Protein AF-W0VE48-F1 (afdb_monomer)

Sequence (117 aa):
MSIAPINPVSGAAAPAGAGKKTDGKSFDAVLQEAVNGPKVPKKSAADELEAYVKMTPAQRMRADILNRLGLTEEQVAQMSPQDQEALEGKIAELTKQQIELQQQQSAARPARINISV

Organism: NCBI:txid1349767

Structure (mmCIF, N/CA/C/O backbone):
data_AF-W0VE48-F1
#
_entry.id   AF-W0VE48-F1
#
loop_
_atom_site.group_PDB
_atom_site.id
_atom_site.type_symbol
_atom_site.label_atom_id
_atom_site.label_alt_id
_atom_site.label_comp_id
_atom_site.label_asym_id
_atom_site.label_entity_id
_atom_site.label_seq_id
_atom_site.pdbx_PDB_ins_code
_atom_site.Cartn_x
_atom_site.Cartn_y
_atom_site.Cartn_z
_atom_site.occupancy
_atom_site.B_iso_or_equiv
_atom_site.auth_seq_id
_atom_site.auth_comp_id
_atom_site.auth_asym_id
_atom_site.auth_atom_id
_atom_site.pdbx_PDB_model_num
ATOM 1 N N . MET A 1 1 ? -45.436 -43.184 -7.085 1.00 55.94 1 MET A N 1
ATOM 2 C CA . MET A 1 1 ? -44.319 -44.133 -7.284 1.00 55.94 1 MET A CA 1
ATOM 3 C C . MET A 1 1 ? -44.571 -44.985 -8.524 1.00 55.94 1 MET A C 1
ATOM 5 O O . MET A 1 1 ? -45.558 -45.707 -8.530 1.00 55.94 1 MET A O 1
ATOM 9 N N . SER A 1 2 ? -43.704 -44.919 -9.541 1.00 54.88 2 SER A N 1
ATOM 10 C CA . SER A 1 2 ? -43.433 -46.031 -10.476 1.00 54.88 2 SER A CA 1
ATOM 11 C C . SER A 1 2 ? -42.198 -45.726 -11.335 1.00 54.88 2 SER A C 1
ATOM 13 O O . SER A 1 2 ? -42.259 -45.036 -12.343 1.00 54.88 2 SER A O 1
ATOM 15 N N . ILE A 1 3 ? -41.066 -46.151 -10.776 1.00 54.34 3 ILE A N 1
ATOM 16 C CA . ILE A 1 3 ? -39.846 -46.732 -11.356 1.00 54.34 3 ILE A CA 1
ATOM 17 C C . ILE A 1 3 ? -39.769 -46.826 -12.897 1.00 54.34 3 ILE A C 1
ATOM 19 O O . ILE A 1 3 ? -40.632 -47.413 -13.545 1.00 54.34 3 ILE A O 1
ATOM 23 N N . ALA A 1 4 ? -38.666 -46.311 -13.451 1.00 62.81 4 ALA A N 1
ATOM 24 C CA . ALA A 1 4 ? -38.277 -46.415 -14.856 1.00 62.81 4 ALA A CA 1
ATOM 25 C C . ALA A 1 4 ? -37.824 -47.839 -15.252 1.00 62.81 4 ALA A C 1
ATOM 27 O O . ALA A 1 4 ? -37.130 -48.487 -14.463 1.00 62.81 4 ALA A O 1
ATOM 28 N N . PRO A 1 5 ? -38.100 -48.303 -16.486 1.00 65.12 5 PRO A N 1
ATOM 29 C CA . PRO A 1 5 ? -37.413 -49.451 -17.061 1.00 65.12 5 PRO A CA 1
ATOM 30 C C . PRO A 1 5 ? -36.105 -49.044 -17.764 1.00 65.12 5 PRO A C 1
ATOM 32 O O . PRO A 1 5 ? -36.080 -48.350 -18.777 1.00 65.12 5 PRO A O 1
ATOM 35 N N . ILE A 1 6 ? -35.018 -49.513 -17.158 1.00 60.25 6 ILE A N 1
ATOM 36 C CA . ILE A 1 6 ? -33.746 -49.971 -17.733 1.00 60.25 6 ILE A CA 1
ATOM 37 C C . ILE A 1 6 ? -33.728 -50.194 -19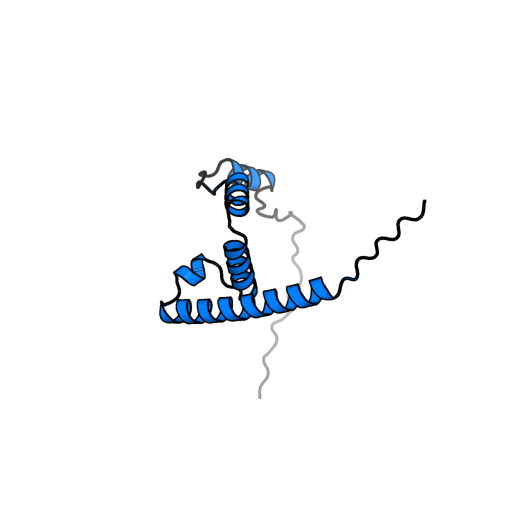.263 1.00 60.25 6 ILE A C 1
ATOM 39 O O . ILE A 1 6 ? -34.420 -51.062 -19.787 1.00 60.25 6 ILE A O 1
ATOM 43 N N . ASN A 1 7 ? -32.854 -49.470 -19.972 1.00 56.56 7 ASN A N 1
ATOM 44 C CA . ASN A 1 7 ? -32.446 -49.819 -21.338 1.00 56.56 7 ASN A CA 1
ATOM 45 C C . ASN A 1 7 ? -31.256 -50.804 -21.308 1.00 56.56 7 ASN A C 1
ATOM 47 O O . ASN A 1 7 ? -30.387 -50.675 -20.442 1.00 56.56 7 ASN A O 1
ATOM 51 N N . PRO A 1 8 ? -31.209 -51.787 -22.227 1.00 58.34 8 PRO A N 1
ATOM 52 C CA . PRO A 1 8 ? -30.288 -52.919 -22.169 1.00 58.34 8 PRO A CA 1
ATOM 53 C C . PRO A 1 8 ? -28.844 -52.572 -22.554 1.00 58.34 8 PRO A C 1
ATOM 55 O O . PRO A 1 8 ? -28.574 -51.766 -23.444 1.00 58.34 8 PRO A O 1
ATOM 58 N N . VAL A 1 9 ? -27.914 -53.265 -21.896 1.00 48.47 9 VAL A N 1
ATOM 59 C CA . VAL A 1 9 ? -26.479 -53.274 -22.188 1.00 48.47 9 VAL A CA 1
ATOM 60 C C . VAL A 1 9 ? -26.226 -53.923 -23.554 1.00 48.47 9 VAL A C 1
ATOM 62 O O . VAL A 1 9 ? -26.337 -55.135 -23.708 1.00 48.47 9 VAL A O 1
ATOM 65 N N . SER A 1 10 ? -25.875 -53.126 -24.564 1.00 46.69 10 SER A N 1
ATOM 66 C CA . SER A 1 10 ? -25.267 -53.647 -25.792 1.00 46.69 10 SER A CA 1
ATOM 67 C C . SER A 1 10 ? -23.758 -53.519 -25.660 1.00 46.69 10 SER A C 1
ATOM 69 O O . SER A 1 10 ? -23.188 -52.440 -25.811 1.00 46.69 10 SER A O 1
ATOM 71 N N . GLY A 1 11 ? -23.119 -54.632 -25.313 1.00 40.53 11 GLY A N 1
ATOM 72 C CA . GLY A 1 11 ? -21.674 -54.765 -25.371 1.00 40.53 11 GLY A CA 1
ATOM 73 C C . GLY A 1 11 ? -21.149 -54.808 -26.808 1.00 40.53 11 GLY A C 1
ATOM 74 O O . GLY A 1 11 ? -21.865 -55.150 -27.745 1.00 40.53 11 GLY A O 1
ATOM 75 N N . ALA A 1 12 ? -19.848 -54.533 -26.901 1.00 44.00 12 ALA A N 1
ATOM 76 C CA . ALA A 1 12 ? -18.922 -54.967 -27.944 1.00 44.00 12 ALA A CA 1
ATOM 77 C C . ALA A 1 12 ? -19.041 -54.332 -29.344 1.00 44.00 12 ALA A C 1
ATOM 79 O O . ALA A 1 12 ? -19.572 -54.922 -30.276 1.00 44.00 12 ALA A O 1
ATOM 80 N N . ALA A 1 13 ? -18.347 -53.204 -29.518 1.00 40.09 13 ALA A N 1
ATOM 81 C CA .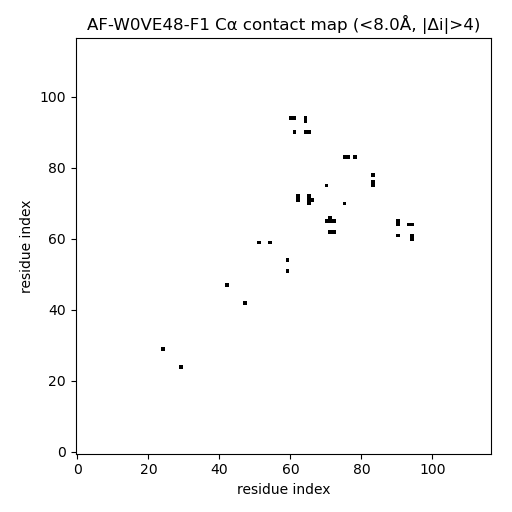 ALA A 1 13 ? -17.448 -53.010 -30.659 1.00 40.09 13 ALA A CA 1
ATOM 82 C C . ALA A 1 13 ? -16.400 -51.944 -30.304 1.00 40.09 13 ALA A C 1
ATOM 84 O O . ALA A 1 13 ? -16.621 -50.745 -30.450 1.00 40.09 13 ALA A O 1
ATOM 85 N N . ALA A 1 14 ? -15.250 -52.391 -29.803 1.00 48.09 14 ALA A N 1
ATOM 86 C CA . ALA A 1 14 ? -14.040 -51.586 -29.831 1.00 48.09 14 ALA A CA 1
ATOM 87 C C . ALA A 1 14 ? -13.535 -51.501 -31.280 1.00 48.09 14 ALA A C 1
ATOM 89 O O . ALA A 1 14 ? -13.424 -52.541 -31.932 1.00 48.09 14 ALA A O 1
ATOM 90 N N . PRO A 1 15 ?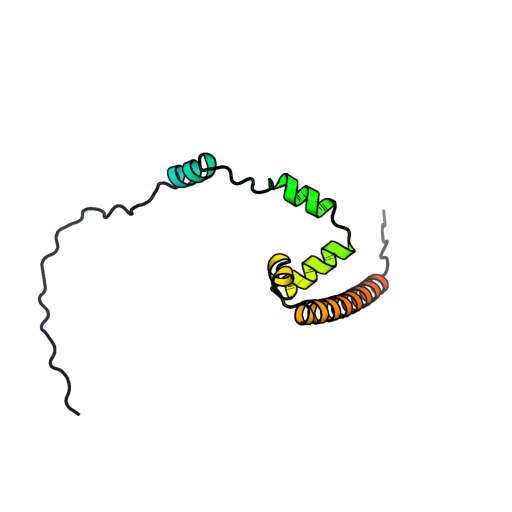 -13.110 -50.326 -31.758 1.00 46.22 15 PRO A N 1
ATOM 91 C CA . PRO A 1 15 ? -11.960 -50.247 -32.627 1.00 46.22 15 PRO A CA 1
ATOM 92 C C . PRO A 1 15 ? -10.738 -49.884 -31.784 1.00 46.22 15 PRO A C 1
ATOM 94 O O . PRO A 1 15 ? -10.743 -48.969 -30.958 1.00 46.22 15 PRO A O 1
ATOM 97 N N . ALA A 1 16 ? -9.702 -50.684 -31.999 1.00 42.62 16 ALA A N 1
ATOM 98 C CA . ALA A 1 16 ? -8.370 -50.527 -31.465 1.00 42.62 16 ALA A CA 1
ATOM 99 C C . ALA A 1 16 ? -7.782 -49.133 -31.746 1.00 42.62 16 ALA A C 1
ATOM 101 O O . ALA A 1 16 ? -8.219 -48.401 -32.633 1.00 42.62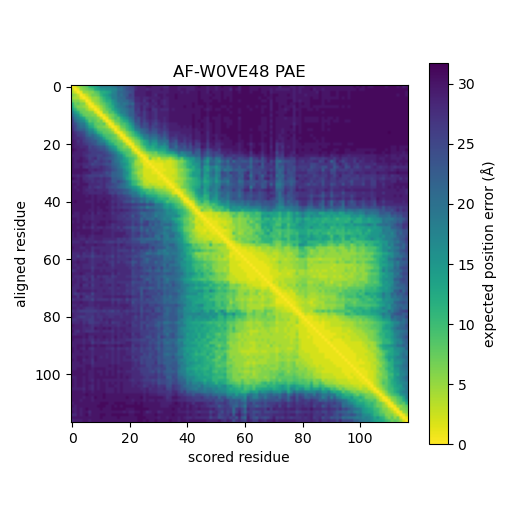 16 ALA A O 1
ATOM 102 N N . GLY A 1 17 ? -6.771 -48.800 -30.945 1.00 45.62 17 GLY A N 1
ATOM 103 C CA . GLY A 1 17 ? -6.146 -47.492 -30.841 1.00 45.62 17 GLY A CA 1
ATOM 104 C C . GLY A 1 17 ? -5.841 -46.782 -32.159 1.00 45.62 17 GLY A C 1
ATOM 105 O O . GLY A 1 17 ? -5.144 -47.289 -33.030 1.00 45.62 17 GLY A O 1
ATOM 106 N N . ALA A 1 18 ? -6.244 -45.519 -32.202 1.00 41.03 18 ALA A N 1
ATOM 107 C CA . ALA A 1 18 ? -5.512 -44.472 -32.887 1.00 41.03 18 ALA A CA 1
ATOM 108 C C . ALA A 1 18 ? -5.476 -43.290 -31.917 1.00 41.03 18 ALA A C 1
ATOM 110 O O . ALA A 1 18 ? -6.520 -42.758 -31.540 1.00 41.03 18 ALA A O 1
ATOM 111 N N . GLY A 1 19 ? -4.277 -42.956 -31.434 1.00 45.19 19 GLY A N 1
ATOM 112 C CA . GLY A 1 19 ? -4.059 -41.891 -30.464 1.00 45.19 19 GLY A CA 1
ATOM 113 C C . GLY A 1 19 ? -4.754 -40.610 -30.907 1.00 45.19 19 GLY A C 1
ATOM 114 O O . GLY A 1 19 ? -4.392 -40.014 -31.923 1.00 45.19 19 GLY A O 1
ATOM 115 N N . LYS A 1 20 ? -5.758 -40.196 -30.130 1.00 40.47 20 LYS A N 1
ATOM 116 C CA . LYS A 1 20 ? -6.359 -38.875 -30.233 1.00 40.47 20 LYS A CA 1
ATOM 117 C C . LYS A 1 20 ? -5.270 -37.897 -29.814 1.00 40.47 20 LYS A C 1
ATOM 119 O O . LYS A 1 20 ? -5.046 -37.688 -28.624 1.00 40.47 20 LYS A O 1
ATOM 124 N N . LYS A 1 21 ? -4.517 -37.403 -30.802 1.00 46.62 21 LYS A N 1
ATOM 125 C CA . LYS A 1 21 ? -3.581 -36.299 -30.627 1.00 46.62 21 LYS A CA 1
ATOM 126 C C . LYS A 1 21 ? -4.395 -35.208 -29.960 1.00 46.62 21 LYS A C 1
ATOM 128 O O . LYS A 1 21 ? -5.389 -34.751 -30.516 1.00 46.62 21 LYS A O 1
ATOM 133 N N . THR A 1 22 ? -4.022 -34.886 -28.732 1.00 49.97 22 THR A N 1
ATOM 134 C CA . THR A 1 22 ? -4.389 -33.621 -28.131 1.00 49.97 22 THR A CA 1
ATOM 135 C C . THR A 1 22 ? -4.123 -32.562 -29.192 1.00 49.97 22 THR A C 1
ATOM 137 O O . THR A 1 22 ? -3.058 -32.575 -29.816 1.00 49.97 22 THR A O 1
ATOM 140 N N . ASP A 1 23 ? -5.097 -31.694 -29.451 1.00 53.03 23 ASP A N 1
ATOM 141 C CA . ASP A 1 23 ? -4.940 -30.459 -30.220 1.00 53.03 23 ASP A CA 1
ATOM 142 C C . ASP A 1 23 ? -3.990 -29.516 -29.457 1.00 53.03 23 ASP A C 1
ATOM 144 O O . ASP A 1 23 ? -4.326 -28.415 -29.031 1.00 53.03 23 ASP A O 1
ATOM 148 N N . GLY A 1 24 ? -2.789 -30.014 -29.180 1.00 55.38 24 GLY A N 1
ATOM 149 C CA . GLY A 1 24 ? -1.708 -29.336 -28.526 1.00 55.38 24 GLY A CA 1
ATOM 150 C C . GLY A 1 24 ? -1.049 -28.493 -29.586 1.00 55.38 24 GLY A C 1
ATOM 151 O O . GLY A 1 24 ? -0.205 -28.983 -30.337 1.00 55.38 24 GLY A O 1
ATOM 152 N N . LYS A 1 25 ? -1.385 -27.199 -29.602 1.00 64.75 25 LYS A N 1
ATOM 153 C CA . LYS A 1 25 ? -0.337 -26.228 -29.910 1.00 64.75 25 LYS A CA 1
ATOM 154 C C . LYS A 1 25 ? 0.866 -26.653 -29.069 1.00 64.75 25 LYS A C 1
ATOM 156 O O . LYS A 1 25 ? 0.759 -26.735 -27.844 1.00 64.75 25 LYS A O 1
ATOM 161 N N . SER A 1 26 ? 1.959 -27.027 -29.730 1.00 74.00 26 SER A N 1
ATOM 162 C CA . SER A 1 26 ? 3.203 -27.325 -29.036 1.00 74.00 26 SER A CA 1
ATOM 163 C C . SER A 1 26 ? 3.526 -26.131 -28.144 1.00 74.00 26 SER A C 1
ATOM 165 O O . SER A 1 26 ? 3.260 -24.989 -28.520 1.00 74.00 26 SER A O 1
ATOM 167 N N . PHE A 1 27 ? 4.057 -26.382 -26.948 1.00 78.81 27 PHE A N 1
ATOM 168 C CA . PHE A 1 27 ? 4.493 -25.303 -26.059 1.00 78.81 27 PHE A CA 1
ATOM 169 C C . PHE A 1 27 ? 5.393 -24.307 -26.810 1.00 78.81 27 PHE A C 1
ATOM 171 O O . PHE A 1 27 ? 5.240 -23.102 -26.646 1.00 78.81 27 PHE A O 1
ATOM 178 N N . ASP A 1 28 ? 6.214 -24.822 -27.731 1.00 79.31 28 ASP A N 1
ATOM 179 C CA . ASP A 1 28 ? 6.987 -24.048 -28.702 1.00 79.31 28 ASP A CA 1
ATOM 180 C C . ASP A 1 28 ? 6.123 -23.100 -29.547 1.00 79.31 28 ASP A C 1
ATOM 182 O O . ASP A 1 28 ? 6.381 -21.904 -29.571 1.00 79.31 28 ASP A O 1
ATOM 186 N N . ALA A 1 29 ? 5.039 -23.584 -30.161 1.00 79.81 29 ALA A N 1
ATOM 187 C CA . ALA A 1 29 ? 4.127 -22.745 -30.937 1.00 79.81 29 ALA A CA 1
ATOM 188 C C . ALA A 1 29 ? 3.429 -21.679 -30.075 1.00 79.81 29 ALA A C 1
ATOM 190 O O . ALA A 1 29 ? 3.250 -20.553 -30.528 1.00 79.81 29 ALA A O 1
ATOM 191 N N . VAL A 1 30 ? 3.072 -21.996 -28.824 1.00 78.50 30 VAL A N 1
ATOM 192 C CA . VAL A 1 30 ? 2.475 -21.017 -27.893 1.00 78.50 30 VAL A CA 1
ATOM 193 C C . VAL A 1 30 ? 3.493 -19.953 -27.482 1.00 78.50 30 VAL A C 1
ATOM 195 O O . VAL A 1 30 ? 3.168 -18.767 -27.434 1.00 78.50 30 VAL A O 1
ATOM 198 N N . LEU A 1 31 ? 4.734 -20.356 -27.213 1.00 83.12 31 LEU A N 1
ATOM 199 C CA . LEU A 1 31 ? 5.808 -19.439 -26.849 1.00 83.12 31 LEU A CA 1
ATOM 200 C C . LEU A 1 31 ? 6.180 -18.538 -28.033 1.00 83.12 31 LEU A C 1
ATOM 202 O O . LEU A 1 31 ? 6.401 -17.341 -27.867 1.00 83.12 31 LEU A O 1
ATOM 206 N N . GLN A 1 32 ? 6.179 -19.095 -29.241 1.00 78.81 32 GLN A N 1
ATOM 207 C CA . GLN A 1 32 ? 6.497 -18.375 -30.466 1.00 78.81 32 GLN A CA 1
ATOM 208 C C . GLN A 1 32 ? 5.377 -17.413 -30.884 1.00 78.81 32 GLN A C 1
ATOM 210 O O . GLN A 1 32 ? 5.674 -16.329 -31.377 1.00 78.81 32 GLN A O 1
ATOM 215 N N . GLU A 1 33 ? 4.111 -17.736 -30.612 1.00 75.88 33 GLU A N 1
ATOM 216 C CA . GLU A 1 33 ? 2.974 -16.810 -30.729 1.00 75.88 33 GLU A CA 1
ATOM 217 C C . GLU A 1 33 ? 3.068 -15.676 -29.690 1.00 75.88 33 GLU A C 1
ATOM 219 O O . GLU A 1 33 ? 2.841 -14.517 -30.018 1.00 75.88 33 GLU A O 1
ATOM 224 N N . ALA A 1 34 ? 3.479 -15.964 -28.450 1.00 71.94 34 ALA A N 1
ATOM 225 C CA . ALA A 1 34 ? 3.672 -14.939 -27.419 1.00 71.94 34 ALA A CA 1
ATOM 226 C C . ALA A 1 34 ? 4.852 -13.992 -27.717 1.00 71.94 34 ALA A C 1
ATOM 228 O O . ALA A 1 34 ? 4.825 -12.828 -27.317 1.00 71.94 34 ALA A O 1
ATOM 229 N N . VAL A 1 35 ? 5.876 -14.478 -28.427 1.00 71.25 35 VAL A N 1
ATOM 230 C CA . VAL A 1 35 ? 7.052 -13.696 -28.845 1.00 71.25 35 VAL A CA 1
ATOM 231 C C . VAL A 1 35 ? 6.807 -12.911 -30.143 1.00 71.25 35 VAL A C 1
ATOM 233 O O . VAL A 1 35 ? 7.326 -11.802 -30.277 1.00 71.25 35 VAL A O 1
ATOM 236 N N . ASN A 1 36 ? 6.027 -13.456 -31.085 1.00 73.50 36 ASN A N 1
ATOM 237 C CA . ASN A 1 36 ? 5.786 -12.853 -32.406 1.00 73.50 36 ASN A CA 1
ATOM 238 C C . ASN A 1 36 ? 4.418 -12.167 -32.558 1.00 73.50 36 ASN A C 1
ATOM 240 O O . ASN A 1 36 ? 4.200 -11.462 -33.543 1.00 73.50 36 ASN A O 1
ATOM 244 N N . GLY A 1 37 ? 3.496 -12.365 -31.616 1.00 68.25 37 GLY A N 1
ATOM 245 C CA . GLY A 1 37 ? 2.208 -11.678 -31.575 1.00 68.25 37 GLY A CA 1
ATOM 246 C C . GLY A 1 37 ? 2.374 -10.165 -31.390 1.00 68.25 37 GLY A C 1
ATOM 247 O O . GLY A 1 37 ? 3.452 -9.699 -31.004 1.00 68.25 37 GLY A O 1
ATOM 248 N N . PRO A 1 38 ? 1.328 -9.363 -31.670 1.00 57.53 38 PRO A N 1
ATOM 249 C CA . PRO A 1 38 ? 1.404 -7.913 -31.565 1.00 57.53 38 PRO A CA 1
ATOM 250 C C . PRO A 1 38 ? 1.922 -7.530 -30.180 1.00 57.53 38 PRO A C 1
ATOM 252 O O . PRO A 1 38 ? 1.308 -7.851 -29.159 1.00 57.53 38 PRO A O 1
ATOM 255 N N . LYS A 1 39 ? 3.075 -6.850 -30.159 1.00 59.34 39 LYS A N 1
ATOM 256 C CA . LYS A 1 39 ? 3.653 -6.251 -28.959 1.00 59.34 39 LYS A CA 1
ATOM 257 C C . LYS A 1 39 ? 2.714 -5.140 -28.503 1.00 59.34 39 LYS A C 1
ATOM 259 O O . LYS A 1 39 ? 2.938 -3.969 -28.786 1.00 59.34 39 LYS A O 1
ATOM 264 N N . VAL A 1 40 ? 1.639 -5.505 -27.809 1.00 58.22 40 VAL A N 1
ATOM 265 C CA . VAL A 1 40 ? 0.990 -4.584 -26.881 1.00 58.22 40 VAL A CA 1
ATOM 266 C C . VAL A 1 40 ? 2.132 -4.096 -25.993 1.00 58.22 40 VAL A C 1
ATOM 268 O O . VAL A 1 40 ? 2.842 -4.959 -25.465 1.00 58.22 40 VAL A O 1
ATOM 271 N N . PRO A 1 41 ? 2.388 -2.782 -25.877 1.00 56.06 41 PRO A N 1
ATOM 272 C CA . PRO A 1 41 ? 3.434 -2.259 -25.013 1.00 56.06 41 PRO A CA 1
ATOM 273 C C . PRO A 1 41 ? 3.016 -2.503 -23.561 1.00 56.06 41 PRO A C 1
ATOM 275 O O . PRO A 1 41 ? 2.580 -1.609 -22.844 1.00 56.06 41 PRO A O 1
ATOM 278 N N . LYS A 1 42 ? 3.102 -3.762 -23.133 1.00 59.19 42 LYS A N 1
ATOM 279 C CA . LYS A 1 42 ? 3.206 -4.136 -21.739 1.00 59.19 42 LYS A CA 1
ATOM 280 C C . LYS A 1 42 ? 4.500 -3.474 -21.308 1.00 59.19 42 LYS A C 1
ATOM 282 O O . LYS A 1 42 ? 5.552 -3.808 -21.856 1.00 59.19 42 LYS A O 1
ATOM 287 N N . LYS A 1 43 ? 4.389 -2.470 -20.435 1.00 62.91 43 LYS A N 1
ATOM 288 C CA . LYS A 1 43 ? 5.524 -1.915 -19.687 1.00 62.91 43 LYS A CA 1
ATOM 289 C C . LYS A 1 43 ? 6.453 -3.085 -19.371 1.00 62.91 43 LYS A C 1
ATOM 291 O O . LYS A 1 43 ? 5.984 -4.112 -18.882 1.00 62.91 43 LYS A O 1
ATOM 296 N N . SER A 1 44 ? 7.713 -3.008 -19.791 1.00 74.50 44 SER A N 1
ATOM 297 C CA . SER A 1 44 ? 8.626 -4.131 -19.585 1.00 74.50 44 SER A CA 1
ATOM 298 C C . SER A 1 44 ? 8.701 -4.420 -18.088 1.00 74.50 44 SER A C 1
ATOM 300 O O . SER A 1 44 ? 8.521 -3.515 -17.279 1.00 74.50 44 SER A O 1
ATOM 302 N N . ALA A 1 45 ? 9.034 -5.648 -17.687 1.00 71.81 45 ALA A N 1
ATOM 303 C CA . ALA A 1 45 ? 9.262 -5.947 -16.268 1.00 71.81 45 ALA A CA 1
ATOM 304 C C . ALA A 1 45 ? 10.271 -4.966 -15.623 1.00 71.81 45 ALA A C 1
ATOM 306 O O . ALA A 1 45 ? 10.166 -4.638 -14.446 1.00 71.81 45 ALA A O 1
ATOM 307 N N . ALA A 1 46 ? 11.209 -4.442 -16.422 1.00 73.69 46 ALA A N 1
ATOM 308 C CA . ALA A 1 46 ? 12.108 -3.358 -16.036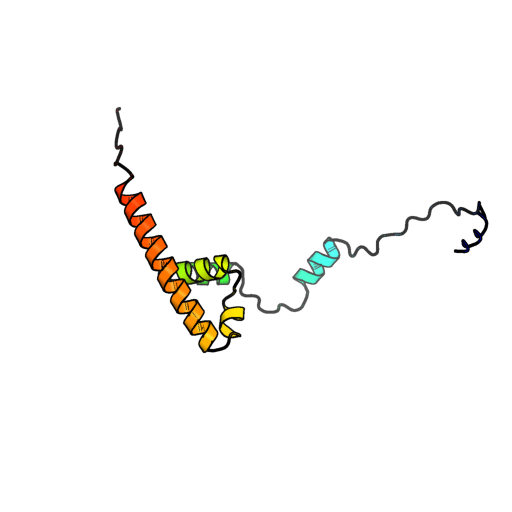 1.00 73.69 46 ALA A CA 1
ATOM 309 C C . ALA A 1 46 ? 11.385 -2.029 -15.726 1.00 73.69 46 ALA A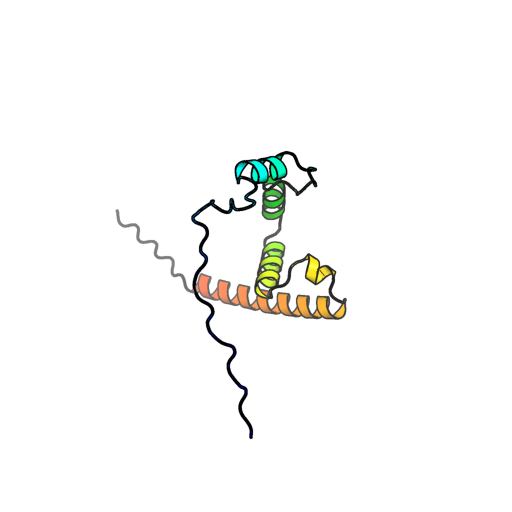 C 1
ATOM 311 O O . ALA A 1 46 ? 11.730 -1.377 -14.746 1.00 73.69 46 ALA A O 1
ATOM 312 N N . ASP A 1 47 ? 10.370 -1.646 -16.506 1.00 76.06 47 ASP A N 1
ATOM 313 C CA . ASP A 1 47 ? 9.563 -0.437 -16.288 1.00 76.06 47 ASP A CA 1
ATOM 314 C C . ASP A 1 47 ? 8.682 -0.557 -15.037 1.00 76.06 47 ASP A C 1
ATOM 316 O O . ASP A 1 47 ? 8.531 0.403 -14.282 1.00 76.06 47 ASP A O 1
ATOM 320 N N . GLU A 1 48 ? 8.106 -1.736 -14.789 1.00 70.94 48 GLU A N 1
ATOM 321 C CA . GLU A 1 48 ? 7.320 -2.003 -13.575 1.00 70.94 48 GLU A CA 1
ATOM 322 C C . GLU A 1 48 ? 8.198 -1.946 -12.320 1.00 70.94 48 GLU A C 1
ATOM 324 O O . GLU A 1 48 ? 7.812 -1.371 -11.299 1.00 70.94 48 GLU A O 1
ATOM 329 N N . LEU A 1 49 ? 9.417 -2.481 -12.412 1.00 75.06 49 LEU A N 1
ATOM 330 C CA . LEU A 1 49 ? 10.390 -2.450 -11.328 1.00 75.06 49 LEU A CA 1
ATOM 331 C C . LEU A 1 49 ? 10.914 -1.027 -11.091 1.00 75.06 49 LEU A C 1
ATOM 333 O O . LEU A 1 49 ? 11.017 -0.596 -9.944 1.00 75.06 49 LEU A O 1
ATOM 337 N N . GLU A 1 50 ? 11.175 -0.259 -12.150 1.00 80.00 50 GLU A N 1
ATOM 338 C CA . GLU A 1 50 ? 11.552 1.152 -12.045 1.00 80.00 50 GLU A CA 1
ATOM 339 C C . GLU A 1 50 ? 10.439 1.989 -11.399 1.00 80.00 50 GLU A C 1
ATOM 341 O O . GLU A 1 50 ? 10.707 2.792 -10.501 1.00 80.00 50 GLU A O 1
ATOM 346 N N . ALA A 1 51 ? 9.184 1.772 -11.799 1.00 76.94 51 ALA A N 1
ATOM 347 C CA . ALA A 1 51 ? 8.031 2.415 -11.182 1.00 76.94 51 ALA A CA 1
ATOM 348 C C . ALA A 1 51 ? 7.939 2.073 -9.688 1.00 76.94 51 ALA A C 1
ATOM 350 O O . ALA A 1 51 ? 7.780 2.973 -8.865 1.00 76.94 51 ALA A O 1
ATOM 351 N N . TYR A 1 52 ? 8.128 0.804 -9.320 1.00 68.12 52 TYR A N 1
ATOM 352 C CA . TYR A 1 52 ? 8.115 0.360 -7.926 1.00 68.12 52 TYR A CA 1
ATOM 353 C C . TYR A 1 52 ? 9.256 0.960 -7.088 1.00 68.12 52 TYR A C 1
ATOM 355 O O . TYR A 1 52 ? 9.057 1.339 -5.933 1.00 68.12 52 TYR A O 1
ATOM 363 N N . VAL A 1 53 ? 10.457 1.102 -7.658 1.00 77.62 53 VAL A N 1
ATOM 364 C CA . VAL A 1 53 ? 11.593 1.752 -6.980 1.00 77.62 53 VAL A CA 1
ATOM 365 C C . VAL A 1 53 ? 11.327 3.243 -6.771 1.00 77.62 53 VAL A C 1
ATOM 367 O O . VAL A 1 53 ? 11.659 3.774 -5.709 1.00 77.62 53 VAL A O 1
ATOM 370 N N . LYS A 1 54 ? 10.690 3.903 -7.744 1.00 80.06 54 LYS A N 1
ATOM 371 C CA . LYS A 1 54 ? 10.301 5.319 -7.676 1.00 80.06 54 LYS A CA 1
ATOM 372 C C . LYS A 1 54 ? 9.118 5.582 -6.738 1.00 80.06 54 LYS A C 1
ATOM 374 O O . LYS A 1 54 ? 8.944 6.721 -6.310 1.00 80.06 54 LYS A O 1
ATOM 379 N N . MET A 1 55 ? 8.325 4.565 -6.387 1.00 78.44 55 MET A N 1
ATOM 380 C CA . MET A 1 55 ? 7.232 4.719 -5.426 1.00 78.44 55 MET A CA 1
ATOM 381 C C . MET A 1 55 ? 7.762 5.096 -4.043 1.00 78.44 55 MET A C 1
ATOM 383 O O . MET A 1 55 ? 8.644 4.435 -3.473 1.00 78.44 55 MET A O 1
ATOM 387 N N . THR A 1 56 ? 7.155 6.137 -3.472 1.00 82.88 56 THR A N 1
ATOM 388 C CA . THR A 1 56 ? 7.439 6.551 -2.097 1.00 82.88 56 THR A CA 1
ATOM 389 C C . THR A 1 56 ? 7.032 5.446 -1.112 1.00 82.88 56 THR A C 1
ATOM 391 O O . THR A 1 56 ? 6.136 4.649 -1.411 1.00 82.88 56 THR A O 1
ATOM 394 N N . PRO A 1 57 ? 7.645 5.383 0.083 1.00 78.62 57 PRO A N 1
ATOM 395 C CA . PRO A 1 57 ? 7.252 4.419 1.112 1.00 78.62 57 PRO A CA 1
ATOM 396 C C . PRO A 1 57 ? 5.751 4.470 1.433 1.00 78.62 57 PRO A C 1
ATOM 398 O O . PRO A 1 57 ? 5.112 3.430 1.561 1.00 78.62 57 PRO A O 1
ATOM 401 N N . ALA A 1 58 ? 5.171 5.675 1.470 1.00 77.00 58 ALA A N 1
ATOM 402 C CA . ALA A 1 58 ? 3.739 5.869 1.690 1.00 77.00 58 ALA A CA 1
ATOM 403 C C . ALA A 1 58 ? 2.886 5.265 0.561 1.00 77.00 58 ALA A C 1
ATOM 405 O O . ALA A 1 58 ? 1.870 4.621 0.817 1.00 77.00 58 ALA A O 1
ATOM 406 N N . GLN A 1 59 ? 3.319 5.423 -0.689 1.00 81.38 59 GLN A N 1
ATOM 407 C CA . GLN A 1 59 ? 2.611 4.893 -1.852 1.00 81.38 59 GLN A CA 1
ATOM 408 C C . GLN A 1 59 ? 2.654 3.359 -1.898 1.00 81.38 59 GLN A C 1
ATOM 410 O O . GLN A 1 59 ? 1.646 2.732 -2.219 1.00 81.38 59 GLN A O 1
ATOM 415 N N . ARG A 1 60 ? 3.771 2.747 -1.480 1.00 83.56 60 ARG A N 1
ATOM 416 C CA . ARG A 1 60 ? 3.863 1.287 -1.313 1.00 83.56 60 ARG A CA 1
ATOM 417 C C . ARG A 1 60 ? 2.950 0.779 -0.207 1.00 83.56 60 ARG A C 1
ATOM 419 O O . ARG A 1 60 ? 2.199 -0.155 -0.446 1.00 83.56 60 ARG A O 1
ATOM 426 N N . MET A 1 61 ? 2.933 1.438 0.955 1.00 82.69 61 MET A N 1
ATOM 427 C CA . MET A 1 61 ? 2.018 1.068 2.043 1.00 82.69 61 MET A CA 1
ATOM 428 C C . MET A 1 61 ? 0.553 1.129 1.604 1.00 82.69 61 MET A C 1
ATOM 430 O O . MET A 1 61 ? -0.215 0.220 1.912 1.00 82.69 61 MET A O 1
ATOM 434 N N . ARG A 1 62 ? 0.1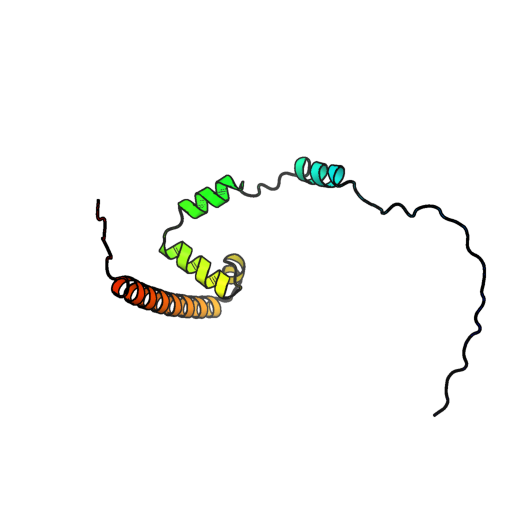69 2.159 0.841 1.00 82.31 62 ARG A N 1
ATOM 435 C CA . ARG A 1 62 ? -1.171 2.254 0.250 1.00 82.31 62 ARG A CA 1
ATOM 436 C C . ARG A 1 62 ? -1.457 1.060 -0.663 1.00 82.31 62 ARG A C 1
ATOM 438 O O . ARG A 1 62 ? -2.486 0.414 -0.495 1.00 82.31 62 ARG A O 1
ATOM 445 N N . ALA A 1 63 ? -0.547 0.744 -1.584 1.00 84.12 63 ALA A N 1
ATOM 446 C CA . ALA A 1 63 ? -0.692 -0.386 -2.500 1.00 84.12 63 ALA A CA 1
ATOM 447 C C . ALA A 1 63 ? -0.764 -1.739 -1.766 1.00 84.12 63 ALA A C 1
ATOM 449 O O . ALA A 1 63 ? -1.581 -2.586 -2.117 1.00 84.12 63 ALA A O 1
ATOM 450 N N . ASP A 1 64 ? 0.032 -1.942 -0.717 1.00 85.06 64 ASP A N 1
ATOM 451 C CA . ASP A 1 64 ? -0.015 -3.144 0.121 1.00 85.06 64 ASP A CA 1
ATOM 452 C C . ASP A 1 64 ? -1.352 -3.276 0.857 1.00 85.06 64 ASP A C 1
ATOM 454 O O . ASP A 1 64 ? -1.926 -4.364 0.917 1.00 85.06 64 ASP A O 1
ATOM 458 N N . ILE A 1 65 ? -1.878 -2.177 1.407 1.00 85.44 65 ILE A N 1
ATOM 459 C CA . ILE A 1 65 ? -3.183 -2.179 2.077 1.00 85.44 65 ILE A CA 1
ATOM 460 C C . ILE A 1 65 ? -4.298 -2.483 1.073 1.00 85.44 65 ILE A C 1
ATOM 462 O O . ILE A 1 65 ? -5.160 -3.309 1.366 1.00 85.44 65 ILE A O 1
ATOM 466 N N . LEU A 1 66 ? -4.261 -1.887 -0.120 1.00 86.56 66 LEU A N 1
ATOM 467 C CA . LEU A 1 66 ? -5.208 -2.189 -1.198 1.00 86.56 66 LEU A CA 1
ATOM 468 C C . LEU A 1 66 ? -5.170 -3.671 -1.588 1.00 86.56 66 LEU A C 1
ATOM 470 O O . LEU A 1 66 ? -6.213 -4.326 -1.599 1.00 86.56 66 LEU A O 1
ATOM 474 N N . ASN A 1 67 ? -3.972 -4.231 -1.779 1.00 86.69 67 ASN A N 1
ATOM 475 C CA . ASN A 1 67 ? -3.796 -5.654 -2.066 1.00 86.69 67 ASN A CA 1
ATOM 476 C C . ASN A 1 67 ? -4.344 -6.548 -0.943 1.00 86.69 67 ASN A C 1
ATOM 478 O O . ASN A 1 67 ? -5.007 -7.545 -1.221 1.00 86.69 67 ASN A O 1
ATOM 482 N N . ARG A 1 68 ? -4.136 -6.186 0.331 1.00 84.06 68 ARG A N 1
ATOM 483 C CA . ARG A 1 68 ? -4.709 -6.913 1.483 1.00 84.06 68 ARG A CA 1
ATOM 484 C C . ARG A 1 68 ? -6.235 -6.866 1.520 1.00 84.06 68 ARG A C 1
ATOM 486 O O . ARG A 1 68 ? -6.852 -7.788 2.043 1.00 84.06 68 ARG A O 1
ATOM 493 N N . LEU A 1 69 ? -6.836 -5.808 0.982 1.00 83.81 69 LEU A N 1
ATOM 494 C CA . LEU A 1 69 ? -8.285 -5.674 0.828 1.00 83.81 69 LEU A CA 1
ATOM 495 C C . LEU A 1 69 ? -8.817 -6.380 -0.432 1.00 83.81 69 LEU A C 1
ATOM 497 O O . LEU A 1 69 ? -10.027 -6.407 -0.632 1.00 83.81 69 LEU A O 1
ATOM 501 N N . GLY A 1 70 ? -7.941 -6.967 -1.257 1.00 85.50 70 GLY A N 1
ATOM 502 C CA . GLY A 1 70 ? -8.306 -7.627 -2.513 1.00 85.50 70 GLY A CA 1
ATOM 503 C C . GLY A 1 70 ? -8.648 -6.656 -3.645 1.00 85.50 70 GLY A C 1
ATOM 504 O O . GLY A 1 70 ? -9.255 -7.063 -4.632 1.00 85.50 70 GLY A O 1
ATOM 505 N N . LEU A 1 71 ? -8.273 -5.383 -3.503 1.00 85.19 71 LEU A N 1
ATOM 506 C CA . LEU A 1 71 ? -8.558 -4.313 -4.454 1.00 85.19 71 LEU A CA 1
ATOM 507 C C . LEU A 1 71 ? -7.280 -3.935 -5.208 1.00 85.19 71 LEU A C 1
ATOM 509 O O . LEU A 1 71 ? -6.206 -3.816 -4.621 1.00 85.19 71 LEU A O 1
ATOM 513 N N . THR A 1 72 ? -7.401 -3.706 -6.512 1.00 84.81 72 THR A N 1
ATOM 514 C CA . THR A 1 72 ? -6.323 -3.145 -7.341 1.00 84.81 72 THR A CA 1
ATOM 515 C C . THR A 1 72 ? -6.540 -1.648 -7.550 1.00 84.81 72 THR A C 1
ATOM 517 O O . THR A 1 72 ? -7.669 -1.174 -7.445 1.00 84.81 72 THR A O 1
ATOM 520 N N . GLU A 1 73 ? -5.491 -0.886 -7.883 1.00 78.88 73 GLU A N 1
ATOM 521 C CA . GLU A 1 73 ? -5.639 0.554 -8.175 1.00 78.88 73 GLU A CA 1
ATOM 522 C C . GLU A 1 73 ? -6.670 0.827 -9.279 1.00 78.88 73 GLU A C 1
ATOM 524 O O . GLU A 1 73 ? -7.410 1.805 -9.200 1.00 78.88 73 GLU A O 1
ATOM 529 N N . GLU A 1 74 ? -6.779 -0.068 -10.263 1.00 80.50 74 GLU A N 1
ATOM 530 C CA . GLU A 1 74 ? -7.804 0.016 -11.306 1.00 80.50 74 GLU A CA 1
ATOM 531 C C . GLU A 1 74 ? -9.216 -0.163 -10.741 1.00 80.50 74 GLU A C 1
ATOM 533 O O . GLU A 1 74 ? -10.108 0.611 -11.077 1.00 80.50 74 GLU A O 1
ATOM 538 N N . GLN A 1 75 ? -9.420 -1.119 -9.829 1.00 80.19 75 GLN A N 1
ATOM 539 C CA . GLN A 1 75 ? -10.715 -1.298 -9.169 1.00 80.19 75 GLN A CA 1
ATOM 540 C C . GLN A 1 75 ? -11.076 -0.088 -8.307 1.00 80.19 75 GLN A C 1
ATOM 542 O O . GLN A 1 75 ? -12.219 0.351 -8.338 1.00 80.19 75 GLN A O 1
ATOM 547 N N . VAL A 1 76 ? -10.108 0.504 -7.600 1.00 80.06 76 VAL A N 1
ATOM 548 C CA . VAL A 1 76 ? -10.331 1.740 -6.832 1.00 80.06 76 VAL A CA 1
ATOM 549 C C . VAL A 1 76 ? -10.711 2.897 -7.751 1.00 80.06 76 VAL A C 1
ATOM 551 O O . VAL A 1 76 ? -11.635 3.645 -7.446 1.00 80.06 76 VAL A O 1
ATOM 554 N N . ALA A 1 77 ? -10.052 3.031 -8.901 1.00 81.31 77 ALA A N 1
ATOM 555 C CA . ALA A 1 77 ? -10.391 4.055 -9.886 1.00 81.31 77 ALA A CA 1
ATOM 556 C C . ALA A 1 77 ? -11.792 3.856 -10.493 1.00 81.31 77 ALA A C 1
ATOM 558 O O . ALA A 1 77 ? -12.434 4.829 -10.880 1.00 81.31 77 ALA A O 1
ATOM 559 N N . GLN A 1 78 ? -12.273 2.611 -10.555 1.00 84.25 78 GLN A N 1
ATOM 560 C CA . GLN A 1 78 ? -13.617 2.259 -11.021 1.00 84.25 78 GLN A CA 1
ATOM 561 C C . GLN A 1 78 ? -14.701 2.366 -9.935 1.00 84.25 78 GLN A C 1
ATOM 563 O O . GLN A 1 78 ? -15.886 2.276 -10.258 1.00 84.25 78 GLN A O 1
ATOM 568 N N . MET A 1 79 ? -14.327 2.549 -8.666 1.00 81.06 79 MET A N 1
ATOM 569 C CA . MET A 1 79 ? -15.271 2.738 -7.564 1.00 81.06 79 MET A CA 1
ATOM 570 C C . MET A 1 79 ? -15.922 4.127 -7.589 1.00 81.06 79 MET A C 1
ATOM 572 O O . MET A 1 79 ? -15.365 5.092 -8.114 1.00 81.06 79 MET A O 1
ATOM 576 N N . SER A 1 80 ? -17.106 4.234 -6.978 1.00 87.00 80 SER A N 1
ATOM 577 C CA . SER A 1 80 ? -17.778 5.523 -6.783 1.00 87.00 80 SER A CA 1
ATOM 578 C C . SER A 1 80 ? -16.973 6.411 -5.823 1.00 87.00 80 SER A C 1
ATOM 580 O O . SER A 1 80 ? -16.297 5.886 -4.938 1.00 87.00 80 SER A O 1
ATOM 582 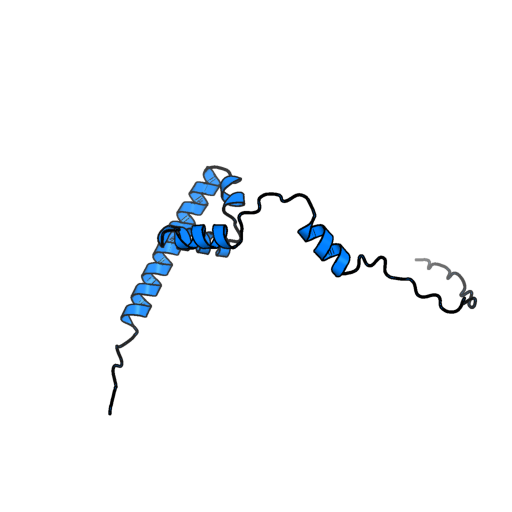N N . PRO A 1 81 ? -17.069 7.750 -5.916 1.00 83.56 81 PRO A N 1
ATOM 583 C CA . PRO A 1 81 ? -16.308 8.663 -5.054 1.00 83.56 81 PRO A CA 1
ATOM 584 C C . PRO A 1 81 ? -16.542 8.416 -3.554 1.00 83.56 81 PRO A C 1
ATOM 586 O O . PRO A 1 81 ? -15.609 8.488 -2.761 1.00 83.56 81 PRO A O 1
ATOM 589 N N . GLN A 1 82 ? -17.759 8.016 -3.173 1.00 85.88 82 GLN A N 1
ATOM 590 C CA . GLN A 1 82 ? -18.080 7.637 -1.796 1.00 85.88 82 GLN A CA 1
ATOM 591 C C . GLN A 1 82 ? -17.318 6.381 -1.327 1.00 85.88 82 GLN A C 1
ATOM 593 O O . GLN A 1 82 ? -16.859 6.316 -0.187 1.00 85.88 82 GLN A O 1
ATOM 598 N N . ASP A 1 83 ? -17.165 5.385 -2.201 1.00 83.38 83 ASP A N 1
ATOM 599 C CA . ASP A 1 83 ? -16.429 4.156 -1.891 1.00 83.38 83 ASP A CA 1
ATOM 600 C C . ASP A 1 83 ? -14.918 4.412 -1.847 1.00 83.38 83 ASP A C 1
ATOM 602 O O . ASP A 1 83 ? -14.215 3.821 -1.027 1.00 83.38 83 ASP A O 1
ATOM 606 N N . GLN A 1 84 ? -14.420 5.330 -2.684 1.00 81.50 84 GLN A N 1
ATOM 607 C CA . GLN A 1 84 ? -13.034 5.792 -2.635 1.00 81.50 84 GLN A CA 1
ATOM 608 C C . GLN A 1 84 ? -12.732 6.477 -1.297 1.00 81.50 84 GLN A C 1
ATOM 610 O O . GLN A 1 84 ? -11.760 6.102 -0.647 1.00 81.50 84 GLN A O 1
ATOM 615 N N . GLU A 1 85 ? -13.582 7.395 -0.824 1.00 85.62 85 GLU A N 1
ATOM 616 C CA . GLU A 1 85 ? -13.419 8.022 0.499 1.00 85.62 85 GLU A CA 1
ATOM 617 C C . GLU A 1 85 ? -13.440 6.996 1.639 1.00 85.62 85 GLU A C 1
ATOM 619 O O . GLU A 1 85 ? -12.586 7.029 2.530 1.00 85.62 85 GLU A O 1
ATOM 624 N N . ALA A 1 86 ? -14.379 6.045 1.608 1.00 87.50 86 ALA A N 1
ATOM 625 C CA . ALA A 1 86 ? -14.455 4.986 2.614 1.00 87.50 86 ALA A CA 1
ATOM 626 C C . ALA A 1 86 ? -13.186 4.116 2.625 1.00 87.50 86 ALA A C 1
ATOM 628 O O . ALA A 1 86 ? -12.683 3.729 3.687 1.00 87.50 86 ALA A O 1
ATOM 629 N N . LEU A 1 87 ? -12.641 3.831 1.444 1.00 84.44 87 LEU A N 1
ATOM 630 C CA . LEU A 1 87 ? -11.395 3.101 1.286 1.00 84.44 87 LEU A CA 1
ATOM 631 C C . LEU A 1 87 ? -10.199 3.896 1.818 1.00 84.44 87 LEU A C 1
ATOM 633 O O . LEU A 1 87 ? -9.366 3.326 2.520 1.00 84.44 87 LEU A O 1
ATOM 637 N N . GLU A 1 88 ? -10.122 5.198 1.546 1.00 85.12 88 GLU A N 1
ATOM 638 C CA . GLU A 1 88 ? -9.060 6.065 2.066 1.00 85.12 88 GLU A CA 1
ATOM 639 C C . GLU A 1 88 ? -9.099 6.175 3.590 1.00 85.12 88 GLU A C 1
ATOM 641 O O . GLU A 1 88 ? -8.054 6.051 4.234 1.00 85.12 88 GLU A O 1
ATOM 646 N N . GLY A 1 89 ? -10.290 6.288 4.183 1.00 88.75 89 GLY A N 1
ATOM 647 C CA . GLY A 1 89 ? -10.463 6.224 5.635 1.00 88.75 89 GLY A CA 1
ATOM 648 C C . GLY A 1 89 ? -9.922 4.916 6.218 1.00 88.75 89 GLY A C 1
ATOM 649 O O . GLY A 1 89 ? -9.147 4.923 7.178 1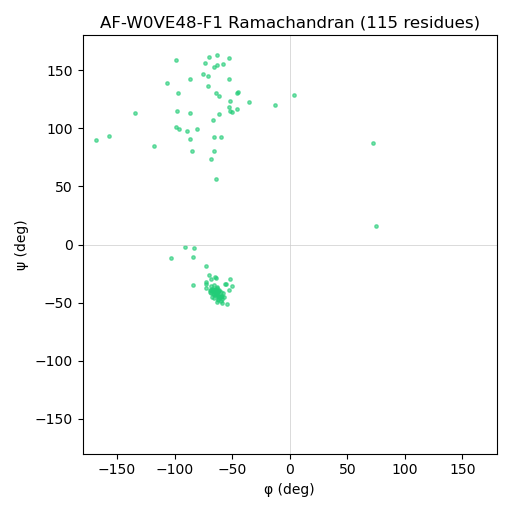.00 88.75 89 GLY A O 1
ATOM 650 N N . LYS A 1 90 ? -10.241 3.785 5.580 1.00 86.69 90 LYS A N 1
ATOM 651 C CA . LYS A 1 90 ? -9.756 2.464 6.000 1.00 86.69 90 LYS A CA 1
ATOM 652 C C . LYS A 1 90 ? -8.242 2.311 5.829 1.00 86.69 90 LYS A C 1
ATOM 654 O O . LYS A 1 90 ? -7.581 1.729 6.688 1.00 86.69 90 LYS A O 1
ATOM 659 N N . ILE A 1 91 ? -7.675 2.850 4.749 1.00 86.81 91 ILE A N 1
ATOM 660 C CA . ILE A 1 91 ? -6.225 2.877 4.520 1.00 86.81 91 ILE A CA 1
ATOM 661 C C . ILE A 1 91 ? -5.529 3.692 5.609 1.00 86.81 91 ILE A C 1
ATOM 663 O O . ILE A 1 91 ? -4.515 3.239 6.141 1.00 86.81 91 ILE A O 1
ATOM 667 N N . ALA A 1 92 ? -6.059 4.863 5.965 1.00 87.75 92 ALA A N 1
ATOM 668 C CA . ALA A 1 92 ? -5.485 5.714 7.003 1.00 87.75 92 ALA A CA 1
ATOM 669 C C . ALA A 1 92 ? -5.473 5.014 8.371 1.00 87.75 92 ALA A C 1
ATOM 671 O O . ALA A 1 92 ? -4.451 5.023 9.062 1.00 87.75 92 ALA A O 1
ATOM 672 N N . GLU A 1 93 ? -6.570 4.349 8.735 1.00 91.25 93 GLU A N 1
ATOM 673 C CA . GLU A 1 93 ? -6.672 3.601 9.989 1.00 91.25 93 GLU A CA 1
ATOM 674 C C . GLU A 1 93 ? -5.680 2.431 10.043 1.00 91.25 93 GLU A C 1
ATOM 676 O O . GLU A 1 93 ? -4.906 2.313 10.996 1.00 91.25 93 GLU A O 1
ATOM 681 N N . LEU A 1 94 ? -5.631 1.611 8.989 1.00 87.00 94 LEU A N 1
ATOM 682 C CA . LEU A 1 94 ? -4.695 0.487 8.893 1.00 87.00 94 LEU A CA 1
ATOM 683 C C . LEU A 1 94 ? -3.235 0.953 8.881 1.00 87.00 94 LEU A C 1
ATOM 685 O O . LEU A 1 94 ? -2.378 0.320 9.496 1.00 87.00 94 LEU A O 1
ATOM 689 N N . THR A 1 95 ? -2.948 2.078 8.225 1.00 85.81 95 THR A N 1
ATOM 690 C CA . THR A 1 95 ? -1.612 2.687 8.215 1.00 85.81 95 THR A CA 1
ATOM 691 C C . THR A 1 95 ? -1.198 3.102 9.621 1.00 85.81 95 THR A C 1
ATOM 693 O O . THR A 1 95 ? -0.093 2.775 10.056 1.00 85.81 95 THR A O 1
ATOM 696 N N . LYS A 1 96 ? -2.088 3.771 10.363 1.00 88.00 96 LYS A N 1
ATOM 697 C CA . LYS A 1 96 ? -1.830 4.176 11.747 1.00 88.00 96 LYS A CA 1
ATOM 698 C C . LYS A 1 96 ? -1.546 2.964 12.637 1.00 88.00 96 LYS A C 1
ATOM 700 O O . LYS A 1 96 ? -0.507 2.937 13.295 1.00 88.00 96 LYS A O 1
ATOM 705 N N . GLN A 1 97 ? -2.392 1.934 12.569 1.00 88.75 97 GLN A N 1
ATOM 706 C CA . GLN A 1 97 ? -2.197 0.692 13.324 1.00 88.75 97 GLN A CA 1
ATOM 707 C C . GLN A 1 97 ? -0.862 0.016 12.982 1.00 88.75 97 GLN A C 1
ATOM 709 O O . GLN A 1 97 ? -0.130 -0.402 13.876 1.00 88.75 97 GLN A O 1
ATOM 714 N N . GLN A 1 98 ? -0.505 -0.061 11.695 1.00 84.25 98 GLN A N 1
ATOM 715 C CA . GLN A 1 98 ? 0.752 -0.659 11.234 1.00 84.25 98 GLN A CA 1
ATOM 716 C C . GLN A 1 98 ? 1.976 0.100 11.772 1.00 84.25 98 GLN A C 1
ATOM 718 O O . GLN A 1 98 ? 2.961 -0.530 12.164 1.00 84.25 98 GLN A O 1
ATOM 723 N N . ILE A 1 99 ? 1.911 1.435 11.811 1.00 87.12 99 ILE A N 1
ATOM 724 C CA . ILE A 1 99 ? 2.965 2.299 12.356 1.00 87.12 99 ILE A CA 1
ATOM 725 C C . ILE A 1 99 ? 3.092 2.114 13.873 1.00 87.12 99 ILE A C 1
ATOM 727 O O . ILE A 1 99 ? 4.206 1.976 14.374 1.00 87.12 99 ILE A O 1
ATOM 731 N N . GLU A 1 100 ? 1.982 2.078 14.611 1.00 88.06 100 GLU A N 1
ATOM 732 C CA . GLU A 1 100 ? 1.989 1.827 16.060 1.00 88.06 100 GLU A CA 1
ATOM 733 C C . GLU A 1 100 ? 2.593 0.454 16.383 1.00 88.06 100 GLU A C 1
ATOM 735 O O . GLU A 1 100 ? 3.475 0.347 17.237 1.00 88.06 100 GLU A O 1
ATOM 740 N N . LEU A 1 101 ? 2.203 -0.585 15.639 1.00 86.88 101 LEU A N 1
ATOM 741 C CA . LEU A 1 101 ? 2.736 -1.937 15.804 1.00 86.88 101 LEU A CA 1
ATOM 742 C C . LEU A 1 101 ? 4.242 -1.996 15.511 1.00 86.88 101 LEU A C 1
ATOM 744 O O . LEU A 1 101 ? 5.001 -2.652 16.227 1.00 86.88 101 LEU A O 1
ATOM 748 N N . GLN A 1 102 ? 4.690 -1.294 14.467 1.00 83.94 102 GLN A N 1
ATOM 749 C CA . GLN A 1 102 ? 6.100 -1.231 14.095 1.00 83.94 102 GLN A CA 1
ATOM 750 C C . GLN A 1 102 ? 6.926 -0.463 15.133 1.00 83.94 102 GLN A C 1
ATOM 752 O O . GLN A 1 102 ? 8.031 -0.894 15.462 1.00 83.94 102 GLN A O 1
ATOM 757 N N . GLN A 1 103 ? 6.397 0.623 15.700 1.00 82.75 103 GLN A N 1
ATOM 758 C CA . GLN A 1 103 ? 7.041 1.342 16.803 1.00 82.75 103 GLN A CA 1
ATOM 759 C C . GLN A 1 103 ? 7.183 0.454 18.043 1.00 82.75 103 GLN A C 1
ATOM 761 O O . GLN A 1 103 ? 8.260 0.399 18.635 1.00 82.75 103 GLN A O 1
ATOM 766 N N . GLN A 1 104 ? 6.144 -0.309 18.390 1.00 79.94 104 GLN A N 1
ATOM 767 C CA . GLN A 1 104 ? 6.183 -1.259 19.504 1.00 79.94 104 GLN A CA 1
ATOM 768 C C . GLN A 1 104 ? 7.193 -2.392 19.265 1.00 79.94 104 GLN A C 1
ATOM 770 O O . GLN A 1 104 ? 7.969 -2.722 20.158 1.00 79.94 104 GLN A O 1
ATOM 775 N N . GLN A 1 105 ? 7.254 -2.952 18.052 1.00 75.62 105 GLN A N 1
ATOM 776 C CA . GLN A 1 105 ? 8.255 -3.964 17.688 1.00 75.62 105 GLN A CA 1
ATOM 777 C C . GLN A 1 105 ? 9.685 -3.415 17.680 1.00 75.62 105 GLN A C 1
ATOM 779 O O . GLN A 1 105 ? 10.620 -4.128 18.049 1.00 75.62 105 GLN A O 1
ATOM 784 N N . SER A 1 106 ? 9.863 -2.157 17.278 1.00 67.19 106 SER A N 1
ATOM 785 C CA . SER A 1 106 ? 11.172 -1.499 17.244 1.00 67.19 106 SER A CA 1
ATOM 786 C C . SER A 1 106 ? 11.669 -1.176 18.653 1.00 67.19 106 SER A C 1
ATOM 788 O O . SER A 1 106 ? 12.847 -1.364 18.940 1.00 67.19 106 SER A O 1
ATOM 790 N N . ALA A 1 107 ? 10.768 -0.780 19.555 1.00 63.78 107 ALA A N 1
ATOM 791 C CA . ALA A 1 107 ? 11.065 -0.595 20.974 1.00 63.78 107 ALA A CA 1
ATOM 792 C C . ALA A 1 107 ? 11.326 -1.926 21.710 1.00 63.78 107 ALA A C 1
ATOM 794 O O . ALA A 1 107 ? 12.048 -1.951 22.704 1.00 63.78 107 ALA A O 1
ATOM 795 N N . ALA A 1 108 ? 10.773 -3.040 21.215 1.00 61.53 108 ALA A N 1
ATOM 796 C CA . ALA A 1 108 ? 10.884 -4.363 21.830 1.00 61.53 108 ALA A CA 1
ATOM 797 C C . ALA A 1 108 ? 12.078 -5.213 21.347 1.00 61.53 108 ALA A C 1
ATOM 799 O O . ALA A 1 108 ? 12.271 -6.313 21.866 1.00 61.53 108 ALA A O 1
ATOM 800 N N . ARG A 1 109 ? 12.902 -4.750 20.391 1.00 59.12 109 ARG A N 1
ATOM 801 C CA . ARG A 1 109 ? 14.197 -5.393 20.086 1.00 59.12 109 ARG A CA 1
ATOM 802 C C . ARG A 1 109 ? 15.282 -4.780 20.977 1.00 59.12 109 ARG A C 1
ATOM 804 O O . ARG A 1 109 ? 15.832 -3.744 20.609 1.00 59.12 109 ARG A O 1
ATOM 811 N N . PRO A 1 110 ? 15.657 -5.401 22.115 1.00 61.72 110 PRO A N 1
ATOM 812 C CA . PRO A 1 110 ? 16.862 -4.983 22.813 1.00 61.72 110 PRO A CA 1
ATOM 813 C C . PRO A 1 110 ? 18.050 -5.199 21.873 1.00 61.72 110 PRO A C 1
ATOM 815 O O . PRO A 1 110 ? 18.223 -6.293 21.326 1.00 61.72 110 PRO A O 1
ATOM 818 N N . ALA A 1 111 ? 18.860 -4.160 21.676 1.00 64.88 111 ALA A N 1
ATOM 819 C CA . ALA A 1 111 ? 20.120 -4.242 20.954 1.00 64.88 111 ALA A CA 1
ATOM 820 C C . ALA A 1 111 ? 21.040 -5.252 21.657 1.00 64.88 111 ALA A C 1
ATOM 822 O O . ALA A 1 111 ? 21.754 -4.920 22.598 1.00 64.88 111 ALA A O 1
ATOM 823 N N . ARG A 1 112 ? 21.004 -6.516 21.228 1.00 64.12 112 ARG A N 1
ATOM 824 C CA . ARG A 1 112 ? 21.979 -7.521 21.649 1.00 64.12 112 ARG A CA 1
ATOM 825 C C . ARG A 1 112 ? 23.198 -7.408 20.749 1.00 64.12 112 ARG A C 1
ATOM 827 O O . ARG A 1 112 ? 23.342 -8.152 19.786 1.00 64.12 112 ARG A O 1
ATOM 834 N N . ILE A 1 113 ? 24.053 -6.439 21.060 1.00 67.38 113 ILE A N 1
ATOM 835 C CA . ILE A 1 113 ? 25.429 -6.411 20.569 1.00 67.38 113 ILE A CA 1
ATOM 836 C C . ILE A 1 113 ? 26.252 -7.231 21.564 1.00 67.38 113 ILE A C 1
ATOM 838 O O . ILE A 1 113 ? 26.747 -6.702 22.550 1.00 67.38 113 ILE A O 1
ATOM 842 N N . ASN A 1 114 ? 26.378 -8.532 21.302 1.00 62.56 114 ASN A N 1
ATOM 843 C CA . ASN A 1 114 ? 27.378 -9.380 21.946 1.00 62.56 114 ASN A CA 1
ATOM 844 C C . ASN A 1 114 ? 28.302 -9.918 20.850 1.00 62.56 114 ASN A C 1
ATOM 846 O O . ASN A 1 114 ? 28.085 -11.009 20.331 1.00 62.56 114 ASN A O 1
ATOM 850 N N . ILE A 1 115 ? 29.312 -9.130 20.481 1.00 72.19 115 ILE A N 1
ATOM 851 C CA . ILE A 1 115 ? 30.490 -9.640 19.776 1.00 72.19 115 ILE A CA 1
ATOM 852 C C . ILE A 1 115 ? 31.555 -9.827 20.848 1.00 72.19 115 ILE A C 1
ATOM 854 O O . ILE A 1 115 ? 32.144 -8.863 21.330 1.00 72.19 115 ILE A O 1
ATOM 858 N N . SER A 1 116 ? 31.731 -11.074 21.270 1.00 61.97 116 SER A N 1
ATOM 859 C CA . SER A 1 116 ? 32.906 -11.506 22.017 1.00 61.97 116 SER A CA 1
ATOM 860 C C . SER A 1 116 ? 33.853 -12.144 21.009 1.00 61.97 116 SER A C 1
ATOM 862 O O . SER A 1 116 ? 33.499 -13.157 20.404 1.00 61.97 116 SER A O 1
ATOM 864 N N . VAL A 1 117 ? 35.016 -11.527 20.808 1.00 62.59 117 VAL A N 1
ATOM 865 C CA . VAL A 1 117 ? 36.191 -12.121 20.160 1.00 62.59 117 VAL A CA 1
ATOM 866 C C . VAL A 1 117 ? 37.398 -11.885 21.051 1.00 62.59 117 VAL A C 1
ATOM 868 O O . VAL A 1 117 ? 37.459 -10.785 21.647 1.00 62.59 117 VAL A O 1
#

Radius of gyration: 29.72 Å; Cα contacts (8 Å, |Δi|>4): 21; chains: 1; bounding box: 80×64×56 Å

pLDDT: mean 71.92, std 14.14, range [40.09, 91.25]

Secondary structure (DSSP, 8-state):
-------------PPP----------HHHHHHHHHHS-------HHHHHHHHHHS-HHHHHHHHHHHHTT--HHHHHHS-HHHHHHHHHHHHHHHHHHHHHHHHHHHT---------

Foldseek 3Di:
DDDDDDDDDDDDDDDDDDDPPDPDPDPVNVVVCVVPPPCPVPPPPVNVVVVVVPDDPLRVLLQVLCVVVVHHPVNLVVDDPVVVVVSVVVSVVVVVVVVVVVVVVVVPDDPPPDDDD

Solvent-accessible surface area (backbone atoms only — not comparable to full-atom values): 7612 Å² total; per-residue (Å²): 142,83,83,84,84,84,81,82,89,79,78,89,82,84,80,77,90,72,85,79,72,71,91,61,71,47,69,66,56,54,50,49,45,70,72,70,42,87,78,69,85,65,71,47,76,66,51,56,50,50,52,58,69,69,46,50,73,68,56,47,52,51,51,52,51,33,50,75,70,74,40,48,75,68,56,53,70,70,44,55,72,69,55,41,51,54,50,51,53,50,47,53,52,52,49,51,53,52,50,52,53,48,53,52,53,59,72,65,56,75,86,79,82,79,85,86,130

Mean predicted aligned error: 18.8 Å